Protein 2GZK (pdb70)

Solvent-accessible surface area: 13030 Å² total; per-residue (Å²): 149,156,117,159,26,164,144,30,70,81,5,61,64,18,20,14,124,86,32,73,185,107,8,24,139,106,53,126,165,89,139,98,68,80,4,57,131,63,7,24,108,75,26,133,140,46,84,143,80,71,39,140,62,69,94,70,75,17,84,136,45,73,46,107,33,151,137,136,62,108,116,92,77,85,160,113,58,48,92,121,89,130,124,189,33,103,101,50,23,187,185,30,69,59,10,51,137,34,12,21,64,97,61,101,63,111,0,106,59,92,108,130,69,53,81,108,53,46,2,41,137,39,0,26,102,36,54,132,122,23,62,70,121,77,41,67,79,42,59,108,111,15,45,124,48,102,105,113,45,81,143,76,48,56,45,69,190,76,237

Foldseek 3Di:
DVPADDQQDALLVVCCVVQLVVCCVVDVVSDVCVSVVVSVVVVVVDDVVVVVVSRVSSVVRNVCVVVVDPPRHDQPPDPCPSDPNPDQQDAQDALLVVVLVVCLVVQCVVPVDDDSVRSSVVSVVVVVVQDCVRSVVSRVVRVVVRVVSVVVVVVVVPD

Sequence (159 aa):
VQDRVKRPMNAFIVWSRDQRRKMALENPRMRNSEISKQLGYQWKMLTEAEKWPFFQEAQKLQAMHREKYPNYKYRKGETKKKFKDPNAPKRPPSAFFLFCSEYRPKIKGEHPGLSIGDVAKKLGEMWNNTAADDKQPYEKKAAKLKEKYEKDIAAYRAK

Radius of gyration: 22.5 Å; Cα contacts (8 Å, |Δi|>4): 92; chains: 1; bounding box: 72×38×42 Å

Secondary structure (DSSP, 8-state):
-TTPPPPPPPHHHHHHHHHHHHHHHH-SS--HHHHHHHHHHHHHHS-HHHHHHHHHHHHHHHHHHHHH-SS-S------GGGS--TTPPPPPPPHHHHHHHHHHHHHHHH-S---HHHHHHHHHHHHHHS-HHHHHHHHHHHHHHHHHHHHHHHHHH--

Structure (mmCIF, N/CA/C/O backbone):
data_2GZK
#
_entry.id   2GZK
#
_cell.length_a   1.000
_cell.length_b   1.000
_cell.length_c   1.000
_cell.angle_alpha   90.00
_cell.angle_beta   90.00
_cell.angle_gamma   90.00
#
_symmetry.space_group_name_H-M   'P 1'
#
loop_
_entity.id
_entity.type
_entity.pdbx_description
1 polymer "5'-D(*GP*GP*GP*AP*TP*CP*TP*AP*AP*AP*CP*AP*AP*TP*GP*C)-3'"
2 polymer "5'-D(*GP*CP*AP*TP*TP*GP*TP*TP*TP*AP*GP*AP*TP*CP*CP*C)-3'"
3 polymer 'Sex-determining region on Y / HMGB1'
#
loop_
_atom_site.group_PDB
_atom_site.id
_atom_site.type_symbol
_atom_site.label_atom_id
_atom_site.label_alt_id
_atom_site.label_comp_id
_atom_site.label_asym_id
_atom_site.label_entity_id
_atom_site.label_seq_id
_atom_site.pdbx_PDB_ins_code
_atom_site.Cartn_x
_atom_site.Cartn_y
_atom_site.Cartn_z
_atom_site.occupancy
_atom_site.B_iso_or_equiv
_atom_site.auth_seq_id
_atom_site.auth_comp_id
_atom_site.auth_asym_id
_atom_site.auth_atom_id
_atom_site.pdbx_PDB_model_num
ATOM 1016 N N . VAL C 3 1 ? 12.810 -21.068 -3.490 1.00 0.00 1 VAL A N 1
ATOM 1017 C CA . VAL C 3 1 ? 12.333 -19.804 -2.888 1.00 0.00 1 VAL A CA 1
ATOM 1018 C C . VAL C 3 1 ? 13.513 -18.926 -2.462 1.00 0.00 1 VAL A C 1
ATOM 1019 O O . VAL C 3 1 ? 13.428 -17.701 -2.521 1.00 0.00 1 VAL A O 1
ATOM 1034 N N . GLN C 3 2 ? 14.616 -19.547 -2.041 1.00 0.00 2 GLN A N 1
ATOM 1035 C CA . GLN C 3 2 ? 15.791 -18.797 -1.604 1.00 0.00 2 GLN A CA 1
ATOM 1036 C C . GLN C 3 2 ? 16.364 -17.965 -2.753 1.00 0.00 2 GLN A C 1
ATOM 1037 O O . GLN C 3 2 ? 16.650 -16.778 -2.587 1.00 0.00 2 GLN A O 1
ATOM 1051 N N . ASP C 3 3 ? 16.400 -18.555 -3.945 1.00 0.00 3 ASP A N 1
ATOM 1052 C CA . ASP C 3 3 ? 16.811 -17.836 -5.150 1.00 0.00 3 ASP A CA 1
ATOM 1053 C C . ASP C 3 3 ? 15.631 -17.079 -5.736 1.00 0.00 3 ASP A C 1
ATOM 1054 O O . ASP C 3 3 ? 15.338 -17.181 -6.929 1.00 0.00 3 ASP A O 1
ATOM 1063 N N . ARG C 3 4 ? 14.914 -16.376 -4.875 1.00 0.00 4 ARG A N 1
ATOM 1064 C CA . ARG C 3 4 ? 13.731 -15.630 -5.278 1.00 0.00 4 ARG A CA 1
ATOM 1065 C C . ARG C 3 4 ? 14.083 -14.577 -6.319 1.00 0.00 4 ARG A C 1
ATOM 1066 O O . ARG C 3 4 ? 15.085 -13.873 -6.191 1.00 0.00 4 ARG A O 1
ATOM 1087 N N . VAL C 3 5 ? 13.243 -14.459 -7.336 1.00 0.00 5 VAL A N 1
ATOM 1088 C CA . VAL C 3 5 ? 13.440 -13.445 -8.353 1.00 0.00 5 VAL A CA 1
ATOM 1089 C C . VAL C 3 5 ? 13.269 -12.066 -7.737 1.00 0.00 5 VAL A C 1
ATOM 1090 O O . VAL C 3 5 ? 12.369 -11.849 -6.920 1.00 0.00 5 VAL A O 1
ATOM 1103 N N . LYS C 3 6 ? 14.218 -11.190 -8.011 1.00 0.00 6 LYS A N 1
ATOM 1104 C CA . LYS C 3 6 ? 14.255 -9.887 -7.374 1.00 0.00 6 LYS A CA 1
ATOM 1105 C C . LYS C 3 6 ? 12.997 -9.090 -7.678 1.00 0.00 6 LYS A C 1
ATOM 1106 O O . LYS C 3 6 ? 12.613 -8.928 -8.838 1.00 0.00 6 LYS A O 1
ATOM 1125 N N . ARG C 3 7 ? 12.364 -8.598 -6.623 1.00 0.00 7 ARG A N 1
ATOM 1126 C CA . ARG C 3 7 ? 11.178 -7.769 -6.754 1.00 0.00 7 ARG A CA 1
ATOM 1127 C C . ARG C 3 7 ? 11.552 -6.432 -7.374 1.00 0.00 7 ARG A C 1
ATOM 1128 O O . ARG C 3 7 ? 12.614 -5.889 -7.069 1.00 0.00 7 ARG A O 1
ATOM 1149 N N . PRO C 3 8 ? 10.712 -5.911 -8.286 1.00 0.00 8 PRO A N 1
ATOM 1150 C CA . PRO C 3 8 ? 10.968 -4.632 -8.948 1.00 0.00 8 PRO A CA 1
ATOM 1151 C C . PRO C 3 8 ? 11.305 -3.541 -7.943 1.00 0.00 8 PRO A C 1
ATOM 1152 O O . PRO C 3 8 ? 10.580 -3.332 -6.970 1.00 0.00 8 PRO A O 1
ATOM 1163 N N . MET C 3 9 ? 12.463 -2.931 -8.134 1.00 0.00 9 MET A N 1
ATOM 1164 C CA . MET C 3 9 ? 12.970 -1.937 -7.206 1.00 0.00 9 MET A CA 1
ATOM 1165 C C . MET C 3 9 ? 12.055 -0.728 -7.157 1.00 0.00 9 MET A C 1
ATOM 1166 O O . MET C 3 9 ? 11.817 -0.073 -8.172 1.00 0.00 9 MET A O 1
ATOM 1180 N N . ASN C 3 10 ? 11.594 -0.409 -5.959 1.00 0.00 10 ASN A N 1
ATOM 1181 C CA . ASN C 3 10 ? 10.769 0.765 -5.745 1.00 0.00 10 ASN A CA 1
ATOM 1182 C C . ASN C 3 10 ? 11.573 2.027 -6.035 1.00 0.00 10 ASN A C 1
ATOM 1183 O O . ASN C 3 10 ? 12.804 2.011 -5.979 1.00 0.00 10 ASN A O 1
ATOM 1194 N N . ALA C 3 11 ? 10.873 3.071 -6.471 1.00 0.00 11 ALA A N 1
ATOM 1195 C CA . ALA C 3 11 ? 11.496 4.319 -6.923 1.00 0.00 11 ALA A CA 1
ATOM 1196 C C . ALA C 3 11 ? 12.574 4.821 -5.967 1.00 0.00 11 ALA A C 1
ATOM 1197 O O . ALA C 3 11 ? 13.587 5.377 -6.395 1.00 0.00 11 ALA A O 1
ATOM 1204 N N . PHE C 3 12 ? 12.353 4.606 -4.678 1.00 0.00 12 PHE A N 1
ATOM 1205 C CA . PHE C 3 12 ? 13.299 5.025 -3.655 1.00 0.00 12 PHE A CA 1
ATOM 1206 C C . PHE C 3 12 ? 14.657 4.369 -3.875 1.00 0.00 12 PHE A C 1
ATOM 1207 O O . PHE C 3 12 ? 15.687 5.036 -3.838 1.00 0.00 12 PHE A O 1
ATOM 1224 N N . ILE C 3 13 ? 14.648 3.068 -4.133 1.00 0.00 13 ILE A N 1
ATOM 1225 C CA . ILE C 3 13 ? 15.880 2.318 -4.337 1.00 0.00 13 ILE A CA 1
ATOM 1226 C C . ILE 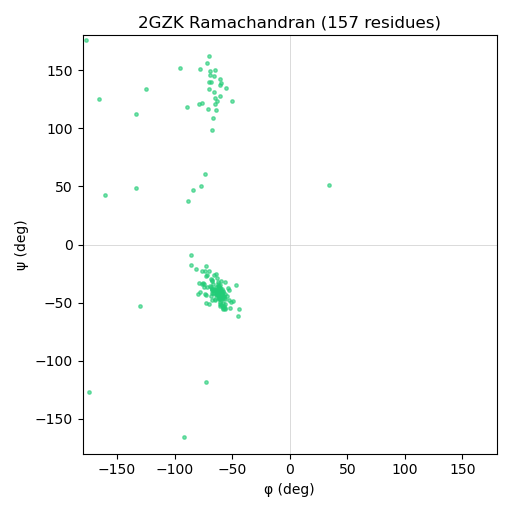C 3 13 ? 16.643 2.820 -5.556 1.00 0.00 13 ILE A C 1
ATOM 1227 O O . ILE C 3 13 ? 17.850 3.017 -5.485 1.00 0.00 13 ILE A O 1
ATOM 1243 N N . VAL C 3 14 ? 15.923 3.083 -6.645 1.00 0.00 14 VAL A N 1
ATOM 1244 C CA . VAL C 3 14 ? 16.534 3.611 -7.865 1.00 0.00 14 VAL A CA 1
ATOM 1245 C C . VAL C 3 14 ? 17.379 4.843 -7.547 1.00 0.00 14 VAL A C 1
ATOM 1246 O O . VAL C 3 14 ? 18.594 4.874 -7.797 1.00 0.00 14 VAL A O 1
ATOM 1259 N N . TRP C 3 15 ? 16.738 5.802 -6.899 1.00 0.00 15 TRP A N 1
ATOM 1260 C CA . TRP C 3 15 ? 17.389 7.025 -6.466 1.00 0.00 15 TRP A CA 1
ATOM 1261 C C . TRP C 3 15 ? 18.516 6.722 -5.481 1.00 0.00 15 TRP A C 1
ATOM 1262 O O . TRP C 3 15 ? 19.622 7.240 -5.614 1.00 0.00 15 TRP A O 1
ATOM 1283 N N . SER C 3 16 ? 18.222 5.873 -4.501 1.00 0.00 16 SER A N 1
ATOM 1284 C CA . SER C 3 16 ? 19.190 5.513 -3.471 1.00 0.00 16 SER A CA 1
ATOM 1285 C C . SER C 3 16 ? 20.475 4.954 -4.070 1.00 0.00 16 SER A C 1
ATOM 1286 O O . SER C 3 16 ? 21.561 5.272 -3.603 1.00 0.00 16 SER A O 1
ATOM 1294 N N . ARG C 3 17 ? 20.348 4.096 -5.078 1.00 0.00 17 ARG A N 1
ATOM 1295 C CA . ARG C 3 17 ? 21.510 3.454 -5.684 1.00 0.00 17 ARG A CA 1
ATOM 1296 C C . ARG C 3 17 ? 22.510 4.488 -6.187 1.00 0.00 17 ARG A C 1
ATOM 1297 O O . ARG C 3 17 ? 23.699 4.439 -5.851 1.00 0.00 17 ARG A O 1
ATOM 1318 N N . ASP C 3 18 ? 22.044 5.408 -7.022 1.00 0.00 18 ASP A N 1
ATOM 1319 C CA . ASP C 3 18 ? 22.941 6.400 -7.605 1.00 0.00 18 ASP A CA 1
ATOM 1320 C C . ASP C 3 18 ? 23.301 7.490 -6.596 1.00 0.00 18 ASP A C 1
ATOM 1321 O O . ASP C 3 18 ? 24.424 7.999 -6.599 1.00 0.00 18 ASP A O 1
ATOM 1330 N N . GLN C 3 19 ? 22.359 7.834 -5.725 1.00 0.00 19 GLN A N 1
ATOM 1331 C CA . GLN C 3 19 ? 22.588 8.864 -4.720 1.00 0.00 19 GLN A CA 1
ATOM 1332 C C . GLN C 3 19 ? 23.606 8.395 -3.682 1.00 0.00 19 GLN A C 1
ATOM 1333 O O . GLN C 3 19 ? 24.503 9.146 -3.312 1.00 0.00 19 GLN A O 1
ATOM 1347 N N . ARG C 3 20 ? 23.464 7.149 -3.222 1.00 0.00 20 ARG A N 1
ATOM 1348 C CA . ARG C 3 20 ? 24.359 6.581 -2.210 1.00 0.00 20 ARG A CA 1
ATOM 1349 C C . ARG C 3 20 ? 25.803 6.634 -2.697 1.00 0.00 20 ARG A C 1
ATOM 1350 O O . ARG C 3 20 ? 26.707 6.998 -1.943 1.00 0.00 20 ARG A O 1
ATOM 1371 N N . ARG C 3 21 ? 26.013 6.272 -3.959 1.00 0.00 21 ARG A N 1
ATOM 1372 C CA . ARG C 3 21 ? 27.352 6.281 -4.533 1.00 0.00 21 ARG A CA 1
ATOM 1373 C C . ARG C 3 21 ? 27.931 7.689 -4.528 1.00 0.00 21 ARG A C 1
ATOM 1374 O O . ARG C 3 21 ? 29.056 7.904 -4.080 1.00 0.00 21 ARG A O 1
ATOM 1395 N N . LYS C 3 22 ? 27.120 8.649 -4.948 1.00 0.00 22 LYS A N 1
ATOM 1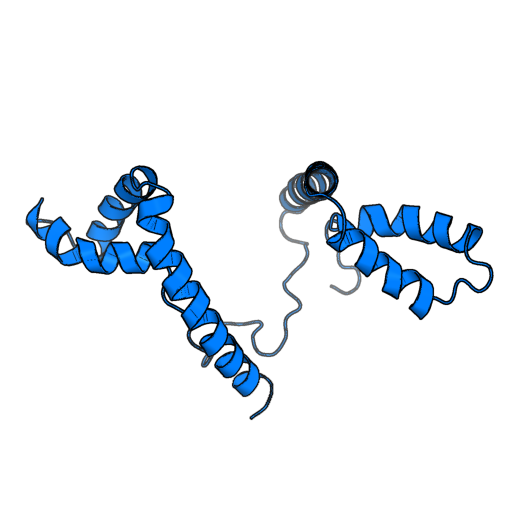396 C CA . LYS C 3 22 ? 27.521 10.050 -4.936 1.00 0.00 22 LYS A CA 1
ATOM 1397 C C . LYS C 3 22 ? 27.807 10.509 -3.510 1.00 0.00 22 LYS A C 1
ATOM 1398 O O . LYS C 3 22 ? 28.814 11.159 -3.247 1.00 0.00 22 LYS A O 1
ATOM 1417 N N . MET C 3 23 ? 26.934 10.122 -2.588 1.00 0.00 23 MET A N 1
ATOM 1418 C CA . MET C 3 23 ? 27.086 10.473 -1.181 1.00 0.00 23 MET A CA 1
ATOM 1419 C C . MET C 3 23 ? 28.396 9.957 -0.609 1.00 0.00 23 MET A C 1
ATOM 1420 O O . MET C 3 23 ? 29.020 10.623 0.212 1.00 0.00 23 MET A O 1
ATOM 1434 N N . ALA C 3 24 ? 28.788 8.757 -1.019 1.00 0.00 24 ALA A N 1
ATOM 1435 C CA . ALA C 3 24 ? 30.027 8.153 -0.545 1.00 0.00 24 ALA A CA 1
ATOM 1436 C C . ALA C 3 24 ? 31.222 8.999 -0.963 1.00 0.00 24 ALA A C 1
ATOM 1437 O O . ALA C 3 24 ? 32.230 9.077 -0.261 1.00 0.00 24 ALA A O 1
ATOM 1444 N N . LEU C 3 25 ? 31.094 9.630 -2.116 1.00 0.00 25 LEU A N 1
ATOM 1445 C CA . LEU C 3 25 ? 32.130 10.500 -2.642 1.00 0.00 25 LEU A CA 1
ATOM 1446 C C . LEU C 3 25 ? 32.186 11.803 -1.849 1.00 0.00 25 LEU A C 1
ATOM 1447 O O . LEU C 3 25 ? 33.266 12.266 -1.467 1.00 0.00 25 LEU A O 1
ATOM 1463 N N . GLU C 3 26 ? 31.026 12.432 -1.689 1.00 0.00 26 GLU A N 1
ATOM 1464 C CA . GLU C 3 26 ? 30.937 13.725 -1.020 1.00 0.00 26 GLU A CA 1
ATOM 1465 C C . GLU C 3 26 ? 31.217 13.603 0.481 1.00 0.00 26 GLU A C 1
ATOM 1466 O O . GLU C 3 26 ? 32.050 14.329 1.025 1.00 0.00 26 GLU A O 1
ATOM 1478 N N . ASN C 3 27 ? 30.531 12.680 1.147 1.00 0.00 27 ASN A N 1
ATOM 1479 C CA . ASN C 3 27 ? 30.718 12.481 2.583 1.00 0.00 27 ASN A CA 1
ATOM 1480 C C . ASN C 3 27 ? 31.977 11.671 2.858 1.00 0.00 27 ASN A C 1
ATOM 1481 O O . ASN C 3 27 ? 32.127 10.553 2.369 1.00 0.00 27 ASN A O 1
ATOM 1492 N N . PRO C 3 28 ? 32.918 12.246 3.620 1.00 0.00 28 PRO A N 1
ATOM 1493 C CA . PRO C 3 28 ? 34.203 11.602 3.922 1.00 0.00 28 PRO A CA 1
ATOM 1494 C C . PRO C 3 28 ? 34.052 10.364 4.802 1.00 0.00 28 PRO A C 1
ATOM 1495 O O . PRO C 3 28 ? 34.743 9.363 4.601 1.00 0.00 28 PRO A O 1
ATOM 1506 N N . ARG C 3 29 ? 33.194 10.448 5.812 1.00 0.00 29 ARG A N 1
ATOM 1507 C CA . ARG C 3 29 ? 33.010 9.334 6.734 1.00 0.00 29 ARG A CA 1
ATOM 1508 C C . ARG C 3 29 ? 32.108 8.268 6.122 1.00 0.00 29 ARG A C 1
ATOM 1509 O O . ARG C 3 29 ? 32.333 7.077 6.332 1.00 0.00 29 ARG A O 1
ATOM 1530 N N . MET C 3 30 ? 31.148 8.719 5.300 1.00 0.00 30 MET A N 1
ATOM 1531 C CA . MET C 3 30 ? 30.205 7.848 4.577 1.00 0.00 30 MET A CA 1
ATOM 1532 C C . MET C 3 30 ? 29.827 6.600 5.370 1.00 0.00 30 MET A C 1
ATOM 1533 O O . MET C 3 30 ? 29.811 5.489 4.839 1.00 0.00 30 MET A O 1
ATOM 1547 N N . ARG C 3 31 ? 29.418 6.817 6.612 1.00 0.00 31 ARG A N 1
ATOM 1548 C CA . ARG C 3 31 ? 28.929 5.738 7.450 1.00 0.00 31 ARG A CA 1
ATOM 1549 C C . ARG C 3 31 ? 27.581 5.263 6.930 1.00 0.00 31 ARG A C 1
ATOM 1550 O O . ARG C 3 31 ? 26.736 6.083 6.568 1.00 0.00 31 ARG A O 1
ATOM 1571 N N . ASN C 3 32 ? 27.424 3.949 6.825 1.00 0.00 32 ASN A N 1
ATOM 1572 C CA . ASN C 3 32 ? 26.214 3.346 6.264 1.00 0.00 32 ASN A CA 1
ATOM 1573 C C . ASN C 3 32 ? 24.958 3.937 6.890 1.00 0.00 32 ASN A C 1
ATOM 1574 O O . ASN C 3 32 ? 24.035 4.340 6.181 1.00 0.00 32 ASN A O 1
ATOM 1585 N N . SER C 3 33 ? 24.938 3.998 8.215 1.00 0.00 33 SER A N 1
ATOM 1586 C CA . SER C 3 33 ? 23.799 4.536 8.941 1.00 0.00 33 SER A CA 1
ATOM 1587 C C . SER C 3 33 ? 23.550 5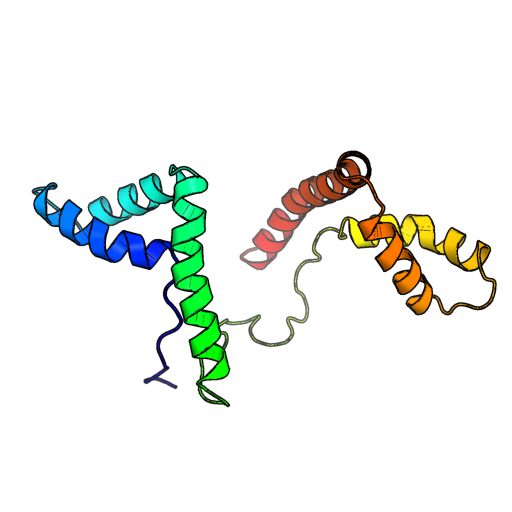.998 8.578 1.00 0.00 33 SER A C 1
ATOM 1588 O O . SER C 3 33 ? 22.406 6.420 8.419 1.00 0.00 33 SER A O 1
ATOM 1596 N N . GLU C 3 34 ? 24.619 6.786 8.557 1.00 0.00 34 GLU A N 1
ATOM 1597 C CA . GLU C 3 34 ? 24.501 8.221 8.372 1.00 0.00 34 GLU A CA 1
ATOM 1598 C C . GLU C 3 34 ? 24.123 8.557 6.934 1.00 0.00 34 GLU A C 1
ATOM 1599 O O . GLU C 3 34 ? 23.256 9.403 6.695 1.00 0.00 34 GLU A O 1
ATOM 1611 N N . ILE C 3 35 ? 24.757 7.879 5.981 1.00 0.00 35 ILE A N 1
ATOM 1612 C CA . ILE C 3 35 ? 24.458 8.079 4.569 1.00 0.00 35 ILE A CA 1
ATOM 1613 C C . ILE C 3 35 ? 22.982 7.803 4.284 1.00 0.00 35 ILE A C 1
ATOM 1614 O O . ILE C 3 35 ? 22.287 8.627 3.691 1.00 0.00 35 ILE A O 1
ATOM 1630 N N . SER C 3 36 ? 22.527 6.623 4.688 1.00 0.00 36 SER A N 1
ATOM 1631 C CA . SER C 3 36 ? 21.167 6.181 4.411 1.00 0.00 36 SER A CA 1
ATOM 1632 C C . SER C 3 36 ? 20.123 7.000 5.175 1.00 0.00 36 SER A C 1
ATOM 1633 O O . SER C 3 36 ? 19.018 7.221 4.676 1.00 0.00 36 SER A O 1
ATOM 1641 N N . LYS C 3 37 ? 20.451 7.395 6.404 1.00 0.00 37 LYS A N 1
ATOM 1642 C CA . LYS C 3 37 ? 19.509 8.123 7.251 1.00 0.00 37 LYS A CA 1
ATOM 1643 C C . LYS C 3 37 ? 19.013 9.392 6.562 1.00 0.00 37 LYS A C 1
ATOM 1644 O O . LYS C 3 37 ? 17.811 9.589 6.393 1.00 0.00 37 LYS A O 1
ATOM 1663 N N . GLN C 3 38 ? 19.945 10.243 6.154 1.00 0.00 38 GLN A N 1
ATOM 1664 C CA . GLN C 3 38 ? 19.594 11.491 5.487 1.00 0.00 38 GLN A CA 1
ATOM 1665 C C . GLN C 3 38 ? 19.119 11.217 4.063 1.00 0.00 38 GLN A C 1
ATOM 1666 O O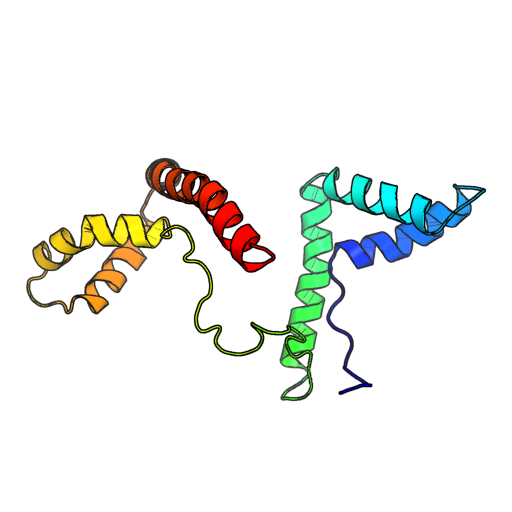 . GLN C 3 38 ? 18.396 12.018 3.471 1.00 0.00 38 GLN A O 1
ATOM 1680 N N . LEU C 3 39 ? 19.535 10.077 3.523 1.00 0.00 39 LEU A N 1
ATOM 1681 C CA . LEU C 3 39 ? 19.157 9.677 2.176 1.00 0.00 39 LEU A CA 1
ATOM 1682 C C . LEU C 3 39 ? 17.644 9.537 2.072 1.00 0.00 39 LEU A C 1
ATOM 1683 O O . LEU C 3 39 ? 17.004 10.213 1.267 1.00 0.00 39 LEU A O 1
ATOM 1699 N N . GLY C 3 40 ? 17.071 8.752 2.974 1.00 0.00 40 GLY A N 1
ATOM 1700 C CA . GLY C 3 40 ? 15.633 8.608 3.022 1.00 0.00 40 GLY A CA 1
ATOM 1701 C C . GLY C 3 40 ? 14.943 9.918 3.327 1.00 0.00 40 GLY A C 1
ATOM 1702 O O . GLY C 3 40 ? 13.864 10.207 2.803 1.00 0.00 40 GLY A O 1
ATOM 1706 N N . TYR C 3 41 ? 15.595 10.729 4.147 1.00 0.00 41 TYR A N 1
ATOM 1707 C CA . TYR C 3 41 ? 15.085 12.044 4.494 1.00 0.00 41 TYR A CA 1
ATOM 1708 C C . TYR C 3 41 ? 14.870 12.893 3.257 1.00 0.00 41 TYR A C 1
ATOM 1709 O O . TYR C 3 41 ? 13.772 13.395 3.030 1.00 0.00 41 TYR A O 1
ATOM 1727 N N . GLN C 3 42 ? 15.920 13.042 2.460 1.00 0.00 42 GLN A N 1
ATOM 1728 C CA . GLN C 3 42 ? 15.855 13.855 1.256 1.00 0.00 42 GLN A CA 1
ATOM 1729 C C . GLN C 3 42 ? 14.773 13.373 0.308 1.00 0.00 42 GLN A C 1
ATOM 1730 O O . GLN C 3 42 ? 14.072 14.186 -0.289 1.00 0.00 42 GLN A O 1
ATOM 1744 N N . TRP C 3 43 ? 14.644 12.058 0.170 1.00 0.00 43 TRP A N 1
ATOM 1745 C CA . TRP C 3 43 ? 13.663 11.481 -0.741 1.00 0.00 43 TRP A CA 1
ATOM 1746 C C . TRP C 3 43 ? 12.249 11.952 -0.416 1.00 0.00 43 TRP A C 1
ATOM 1747 O O . TRP C 3 43 ? 11.529 12.412 -1.299 1.00 0.00 43 TRP A O 1
ATOM 1768 N N . LYS C 3 44 ? 11.834 11.801 0.837 1.00 0.00 44 LYS A N 1
ATOM 1769 C CA . LYS C 3 44 ? 10.473 12.168 1.215 1.00 0.00 44 LYS A CA 1
ATOM 1770 C C . LYS C 3 44 ? 10.309 13.686 1.246 1.00 0.00 44 LYS A C 1
ATOM 1771 O O . LYS C 3 44 ? 9.195 14.203 1.157 1.00 0.00 44 LYS A O 1
ATOM 1790 N N . MET C 3 45 ? 11.433 14.389 1.313 1.00 0.00 45 MET A N 1
ATOM 1791 C CA . MET C 3 45 ? 11.435 15.846 1.280 1.00 0.00 45 MET A CA 1
ATOM 1792 C C . MET C 3 45 ? 11.429 16.363 -0.164 1.00 0.00 45 MET A C 1
ATOM 1793 O O . MET C 3 45 ? 11.266 17.560 -0.400 1.00 0.00 45 MET A O 1
ATOM 1807 N N . LEU C 3 46 ? 11.613 15.458 -1.126 1.00 0.00 46 LEU A N 1
ATOM 1808 C CA . LEU C 3 46 ? 11.621 15.828 -2.546 1.00 0.00 46 LEU A CA 1
ATOM 1809 C C . LEU C 3 46 ? 10.227 16.226 -3.023 1.00 0.00 46 LEU A C 1
ATOM 1810 O O . LEU C 3 46 ? 9.222 15.882 -2.402 1.00 0.00 46 LEU A O 1
ATOM 1826 N N . THR C 3 47 ? 10.174 16.909 -4.155 1.00 0.00 47 THR A N 1
ATOM 1827 C CA . THR C 3 47 ? 8.909 17.315 -4.754 1.00 0.00 47 THR A CA 1
ATOM 1828 C C . THR C 3 47 ? 8.248 16.140 -5.475 1.00 0.00 47 THR A C 1
ATOM 1829 O O . THR C 3 47 ? 8.936 15.249 -5.976 1.00 0.00 47 THR A O 1
ATOM 1840 N N . GLU C 3 48 ? 6.918 16.146 -5.543 1.00 0.00 48 GLU A N 1
ATOM 1841 C CA . GLU C 3 48 ? 6.179 15.077 -6.211 1.00 0.00 48 GLU A CA 1
ATOM 1842 C C . GLU C 3 48 ? 6.574 14.981 -7.680 1.00 0.00 48 GLU A C 1
ATOM 1843 O O . GLU C 3 48 ? 6.619 13.889 -8.248 1.00 0.00 48 GLU A O 1
ATOM 1855 N N . ALA C 3 49 ? 6.919 16.124 -8.265 1.00 0.00 49 ALA A N 1
ATOM 1856 C CA . ALA C 3 49 ? 7.362 16.185 -9.654 1.00 0.00 49 ALA A CA 1
ATOM 1857 C C . ALA C 3 49 ? 8.558 15.264 -9.888 1.00 0.00 49 ALA A C 1
ATOM 1858 O O . ALA C 3 49 ? 8.709 14.690 -10.962 1.00 0.00 49 ALA A O 1
ATOM 1865 N N . GLU C 3 50 ? 9.385 15.109 -8.861 1.00 0.00 50 GLU A N 1
ATOM 1866 C CA . GLU C 3 50 ? 10.537 14.219 -8.918 1.00 0.00 50 GLU A CA 1
ATOM 1867 C C . GLU C 3 50 ? 10.108 12.767 -8.692 1.00 0.00 50 GLU A C 1
ATOM 1868 O O . GLU C 3 50 ? 10.545 11.859 -9.408 1.00 0.00 50 GLU A O 1
ATOM 1880 N N . LYS C 3 51 ? 9.209 12.569 -7.727 1.00 0.00 51 LYS A N 1
ATOM 1881 C CA . LYS C 3 51 ? 8.688 11.237 -7.408 1.00 0.00 51 LYS A CA 1
ATOM 1882 C C . LYS C 3 51 ? 8.028 10.583 -8.615 1.00 0.00 51 LYS A C 1
ATOM 1883 O O . LYS C 3 51 ? 8.246 9.404 -8.873 1.00 0.00 51 LYS A O 1
ATOM 1902 N N . TRP C 3 52 ? 7.126 11.319 -9.259 1.00 0.00 52 TRP A N 1
ATOM 1903 C CA . TRP C 3 52 ? 6.291 10.775 -10.333 1.00 0.00 52 TRP A CA 1
ATOM 1904 C C . TRP C 3 52 ? 7.089 9.927 -11.340 1.00 0.00 52 TRP A C 1
ATOM 1905 O O . TRP C 3 52 ? 6.803 8.742 -11.507 1.00 0.00 52 TRP A O 1
ATOM 1926 N N . PRO C 3 53 ? 8.078 10.503 -12.046 1.00 0.00 53 PRO A N 1
ATOM 1927 C CA . PRO C 3 53 ? 8.841 9.779 -13.071 1.00 0.00 53 PRO A CA 1
ATOM 1928 C C . PRO C 3 53 ? 9.718 8.684 -12.479 1.00 0.00 53 PRO A C 1
ATOM 1929 O O . PRO C 3 53 ? 9.899 7.626 -13.088 1.00 0.00 53 PRO A O 1
ATOM 1940 N N . PHE C 3 54 ? 10.178 8.893 -11.251 1.00 0.00 54 PHE A N 1
ATOM 1941 C CA . PHE C 3 54 ? 10.914 7.852 -10.541 1.00 0.00 54 PHE A CA 1
ATOM 1942 C C . PHE C 3 54 ? 9.998 6.668 -10.243 1.00 0.00 54 PHE A C 1
ATOM 1943 O O . PHE C 3 54 ? 10.365 5.513 -10.474 1.00 0.00 54 PHE A O 1
ATOM 1960 N N . PHE C 3 55 ? 8.766 6.970 -9.840 1.00 0.00 55 PHE A N 1
ATOM 1961 C CA . PHE C 3 55 ? 7.746 5.948 -9.622 1.00 0.00 55 PHE A CA 1
ATOM 1962 C C . PHE C 3 55 ? 7.476 5.188 -10.915 1.00 0.00 55 PHE A C 1
ATOM 1963 O O . PHE C 3 55 ? 7.252 3.980 -10.899 1.00 0.00 55 PHE A O 1
ATOM 1980 N N . GLN C 3 56 ? 7.499 5.910 -12.032 1.00 0.00 56 GLN A N 1
ATOM 1981 C CA . GLN C 3 56 ? 7.257 5.317 -13.345 1.00 0.00 56 GLN A CA 1
ATOM 1982 C C . GLN C 3 56 ? 8.280 4.235 -13.672 1.00 0.00 56 GLN A C 1
ATOM 1983 O O . GLN C 3 56 ? 7.936 3.220 -14.277 1.00 0.00 56 GLN A O 1
ATOM 1997 N N . GLU C 3 57 ? 9.519 4.430 -13.229 1.00 0.00 57 GLU A N 1
ATOM 1998 C CA . GLU C 3 57 ? 10.566 3.439 -13.430 1.00 0.00 57 GLU A CA 1
ATOM 1999 C C . GLU C 3 57 ? 10.164 2.135 -12.756 1.00 0.00 57 GLU A C 1
ATOM 2000 O O . GLU C 3 57 ? 10.115 1.082 -13.390 1.00 0.00 57 GLU A O 1
ATOM 2012 N N . ALA C 3 58 ? 9.754 2.254 -11.500 1.00 0.00 58 ALA A N 1
ATOM 2013 C CA . ALA C 3 58 ? 9.276 1.118 -10.726 1.00 0.00 58 ALA A CA 1
ATOM 2014 C C . ALA C 3 58 ? 8.027 0.498 -11.352 1.00 0.00 58 ALA A C 1
ATOM 2015 O O . ALA C 3 58 ? 7.896 -0.726 -11.417 1.00 0.00 58 ALA A O 1
ATOM 2022 N N . GLN C 3 59 ? 7.108 1.350 -11.797 1.00 0.00 59 GLN A N 1
ATOM 2023 C CA . GLN C 3 59 ? 5.861 0.891 -12.404 1.00 0.00 59 GLN A CA 1
ATOM 2024 C C . GLN C 3 59 ? 6.129 0.065 -13.655 1.00 0.00 59 GLN A C 1
ATOM 2025 O O . GLN C 3 59 ? 5.580 -1.023 -13.814 1.00 0.00 59 GLN A O 1
ATOM 2039 N N . LYS C 3 60 ? 7.014 0.553 -14.513 1.00 0.00 60 LYS A N 1
ATOM 2040 C CA . LYS C 3 60 ? 7.382 -0.186 -15.714 1.00 0.00 60 LYS A CA 1
ATOM 2041 C C . LYS C 3 60 ? 8.065 -1.497 -15.344 1.00 0.00 60 LYS A C 1
ATOM 2042 O O . LYS C 3 60 ? 7.817 -2.535 -15.961 1.00 0.00 60 LYS A O 1
ATOM 2061 N N . LEU C 3 61 ? 8.896 -1.445 -14.306 1.00 0.00 61 LEU A N 1
ATOM 2062 C CA . LEU C 3 61 ? 9.595 -2.623 -13.813 1.00 0.00 61 LEU A CA 1
ATOM 2063 C C . LEU C 3 61 ? 8.617 -3.719 -13.420 1.00 0.00 61 LEU A C 1
ATOM 2064 O O . LEU C 3 61 ? 8.731 -4.853 -13.884 1.00 0.00 61 LEU A O 1
ATOM 2080 N N . GLN C 3 62 ? 7.682 -3.390 -12.537 1.00 0.00 62 GLN A N 1
ATOM 2081 C CA . GLN C 3 62 ? 6.739 -4.378 -12.035 1.00 0.00 62 GLN A CA 1
ATOM 2082 C C . GLN C 3 62 ? 5.799 -4.862 -13.131 1.00 0.00 62 GLN A C 1
ATOM 2083 O O . GLN C 3 62 ? 5.419 -6.029 -13.150 1.00 0.00 62 GLN A O 1
ATOM 2097 N N . ALA C 3 63 ? 5.454 -3.972 -14.051 1.00 0.00 63 ALA A N 1
ATOM 2098 C CA . ALA C 3 63 ? 4.557 -4.310 -15.150 1.00 0.00 63 ALA A CA 1
ATOM 2099 C C . ALA C 3 63 ? 5.125 -5.445 -15.997 1.00 0.00 63 ALA A C 1
ATOM 2100 O O . ALA C 3 63 ? 4.457 -6.456 -16.230 1.00 0.00 63 ALA A O 1
ATOM 2107 N N . MET C 3 64 ? 6.365 -5.287 -16.437 1.00 0.00 64 MET A N 1
ATOM 2108 C CA . MET C 3 64 ? 7.014 -6.306 -17.251 1.00 0.00 64 MET A CA 1
ATOM 2109 C C . MET C 3 64 ? 7.361 -7.531 -16.408 1.00 0.00 64 MET A C 1
ATOM 2110 O O . MET C 3 64 ? 7.303 -8.659 -16.887 1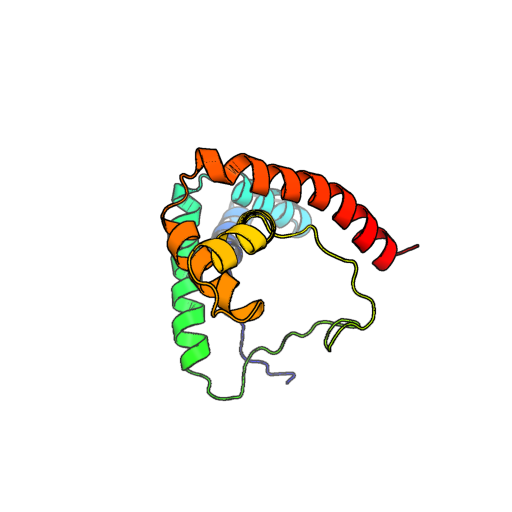.00 0.00 64 MET A O 1
ATOM 2124 N N . HIS C 3 65 ? 7.749 -7.292 -15.160 1.00 0.00 65 HIS A N 1
ATOM 2125 C CA . HIS C 3 65 ? 8.185 -8.356 -14.259 1.00 0.00 65 HIS A CA 1
ATOM 2126 C C . HIS C 3 65 ? 7.045 -9.318 -13.934 1.00 0.00 65 HIS A C 1
ATOM 2127 O O . HIS C 3 65 ? 7.241 -10.534 -13.910 1.00 0.00 65 HIS A O 1
ATOM 2142 N N . ARG C 3 66 ? 5.882 -8.770 -13.596 1.00 0.00 66 ARG A N 1
ATOM 2143 C CA . ARG C 3 66 ? 4.754 -9.591 -13.173 1.00 0.00 66 ARG A CA 1
ATOM 2144 C C . ARG C 3 66 ? 4.226 -10.430 -14.328 1.00 0.00 66 ARG A C 1
ATOM 2145 O O . ARG C 3 66 ? 3.845 -11.584 -14.144 1.00 0.00 66 ARG A O 1
ATOM 2166 N N . GLU C 3 67 ? 4.214 -9.848 -15.518 1.00 0.00 67 GLU A N 1
ATOM 2167 C CA . GLU C 3 67 ? 3.730 -10.544 -16.698 1.00 0.00 67 GLU A CA 1
ATOM 2168 C C . GLU C 3 67 ? 4.749 -11.562 -17.191 1.00 0.00 67 GLU A C 1
ATOM 2169 O O . GLU C 3 67 ? 4.383 -12.593 -17.755 1.00 0.00 67 GLU A O 1
ATOM 2181 N N . LYS C 3 68 ? 6.026 -11.244 -17.015 1.00 0.00 68 LYS A N 1
ATOM 2182 C CA . LYS C 3 68 ? 7.107 -12.123 -17.449 1.00 0.00 68 LYS A CA 1
ATOM 2183 C C . LYS C 3 68 ? 7.031 -13.472 -16.744 1.00 0.00 68 LYS A C 1
ATOM 2184 O O . LYS C 3 68 ? 7.071 -14.521 -17.386 1.00 0.00 68 LYS A O 1
ATOM 2203 N N . TYR C 3 69 ? 6.932 -13.440 -15.426 1.00 0.00 69 TYR A N 1
ATOM 2204 C CA . TYR C 3 69 ? 6.887 -14.663 -14.637 1.00 0.00 69 TYR A CA 1
ATOM 2205 C C . TYR C 3 69 ? 5.457 -15.153 -14.450 1.00 0.00 69 TYR A C 1
ATOM 2206 O O . TYR C 3 69 ? 4.626 -14.463 -13.863 1.00 0.00 69 TYR A O 1
ATOM 2224 N N . PRO C 3 70 ? 5.155 -16.360 -14.949 1.00 0.00 70 PRO A N 1
ATOM 2225 C CA . PRO C 3 70 ? 3.818 -16.947 -14.866 1.00 0.00 70 PRO A CA 1
ATOM 2226 C C . PRO C 3 70 ? 3.464 -17.437 -13.461 1.00 0.00 70 PRO A C 1
ATOM 2227 O O . PRO C 3 70 ? 2.332 -17.268 -13.008 1.00 0.00 70 PRO A O 1
ATOM 2238 N N . ASN C 3 71 ? 4.411 -18.091 -12.795 1.00 0.00 71 ASN A N 1
ATOM 2239 C CA . ASN C 3 71 ? 4.148 -18.667 -11.478 1.00 0.00 71 ASN A CA 1
ATOM 2240 C C . ASN C 3 71 ? 5.218 -18.268 -10.472 1.00 0.00 71 ASN A C 1
ATOM 2241 O O . ASN C 3 71 ? 4.906 -17.733 -9.408 1.00 0.00 71 ASN A O 1
ATOM 2252 N N . TYR C 3 72 ? 6.476 -18.501 -10.819 1.00 0.00 72 TYR A N 1
ATOM 2253 C CA . TYR C 3 72 ? 7.584 -18.133 -9.946 1.00 0.00 72 TYR A CA 1
ATOM 2254 C C . TYR C 3 72 ? 7.644 -16.631 -9.807 1.00 0.00 72 TYR A C 1
ATOM 2255 O O . TYR C 3 72 ? 7.813 -15.932 -10.801 1.00 0.00 72 TYR A O 1
ATOM 2273 N N . LYS C 3 73 ? 7.540 -16.130 -8.593 1.00 0.00 73 LYS A N 1
ATOM 2274 C CA . LYS C 3 73 ? 7.560 -14.698 -8.384 1.00 0.00 73 LYS A CA 1
ATOM 2275 C C . LYS C 3 73 ? 7.509 -14.376 -6.903 1.00 0.00 73 LYS A C 1
ATOM 2276 O O . LYS C 3 73 ? 7.439 -15.282 -6.069 1.00 0.00 73 LYS A O 1
ATOM 2295 N N . TYR C 3 74 ? 7.597 -13.095 -6.582 1.00 0.00 74 TYR A N 1
ATOM 2296 C CA . TYR C 3 74 ? 7.588 -12.653 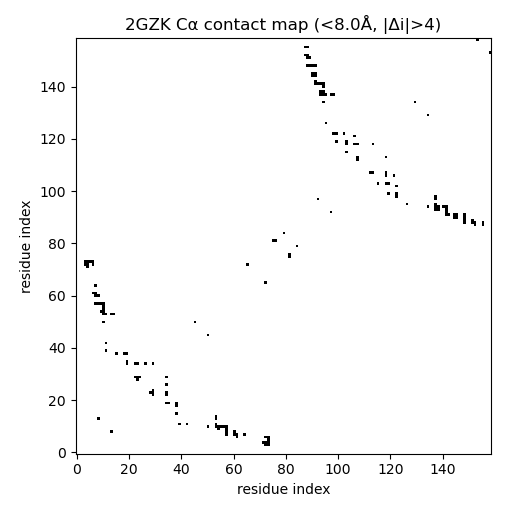-5.200 1.00 0.00 74 TYR A CA 1
ATOM 2297 C C . TYR C 3 74 ? 6.258 -12.982 -4.532 1.00 0.00 74 TYR A C 1
ATOM 2298 O O . TYR C 3 74 ? 5.223 -12.394 -4.849 1.00 0.00 74 TYR A O 1
ATOM 2316 N N . ARG C 3 75 ? 6.324 -13.851 -3.542 1.00 0.00 75 ARG A N 1
ATOM 2317 C CA . ARG C 3 75 ? 5.178 -14.146 -2.706 1.00 0.00 75 ARG A CA 1
ATOM 2318 C C . ARG C 3 75 ? 5.267 -13.270 -1.471 1.00 0.00 75 ARG A C 1
ATOM 2319 O O . ARG C 3 75 ? 6.364 -12.850 -1.097 1.00 0.00 75 ARG A O 1
ATOM 2340 N N . LYS C 3 76 ? 4.138 -12.936 -0.871 1.00 0.00 76 LYS A N 1
ATOM 2341 C CA . LYS C 3 76 ? 4.151 -12.071 0.296 1.00 0.00 76 LYS A CA 1
ATOM 2342 C C . LYS C 3 76 ? 4.809 -12.781 1.473 1.00 0.00 76 LYS A C 1
ATOM 2343 O O . LYS C 3 76 ? 4.167 -13.561 2.180 1.00 0.00 76 LYS A O 1
ATOM 2362 N N . GLY C 3 77 ? 6.083 -12.475 1.694 1.00 0.00 77 GLY A N 1
ATOM 2363 C CA . GLY C 3 77 ? 6.808 -13.024 2.825 1.00 0.00 77 GLY A CA 1
ATOM 2364 C C . GLY C 3 77 ? 6.378 -12.369 4.117 1.00 0.00 77 GLY A C 1
ATOM 2365 O O . GLY C 3 77 ? 7.130 -11.601 4.707 1.00 0.00 77 GLY A O 1
ATOM 2369 N N . GLU C 3 78 ? 5.100 -12.511 4.429 1.00 0.00 78 GLU A N 1
ATOM 2370 C CA . GLU C 3 78 ? 4.485 -11.817 5.546 1.00 0.00 78 GLU A CA 1
ATOM 2371 C C . GLU C 3 78 ? 4.936 -12.423 6.883 1.00 0.00 78 GLU A C 1
ATOM 2372 O O . GLU C 3 78 ? 6.113 -12.361 7.231 1.00 0.00 78 GLU A O 1
ATOM 2384 N N . THR C 3 79 ? 3.995 -12.955 7.650 1.00 0.00 79 THR A N 1
ATOM 2385 C CA . THR C 3 79 ? 4.277 -13.490 8.966 1.00 0.00 79 THR A CA 1
ATOM 2386 C C . THR C 3 79 ? 3.003 -14.148 9.510 1.00 0.00 79 THR A C 1
ATOM 2387 O O . THR C 3 79 ? 2.384 -14.947 8.810 1.00 0.00 79 THR A O 1
ATOM 2398 N N . LYS C 3 80 ? 2.579 -13.775 10.708 1.00 0.00 80 LYS A N 1
ATOM 2399 C CA . LYS C 3 80 ? 1.347 -14.292 11.288 1.00 0.00 80 LYS A CA 1
ATOM 2400 C C . LYS C 3 80 ? 0.158 -14.002 10.372 1.00 0.00 80 LYS A C 1
ATOM 2401 O O . LYS C 3 80 ? -0.648 -14.883 10.084 1.00 0.00 80 LYS A O 1
ATOM 2420 N N . LYS C 3 81 ? 0.081 -12.774 9.877 1.00 0.00 81 LYS A N 1
ATOM 2421 C CA . LYS C 3 81 ? -0.994 -12.378 8.977 1.00 0.00 81 LYS A CA 1
ATOM 2422 C C . LYS C 3 81 ? -0.637 -12.655 7.514 1.00 0.00 81 LYS A C 1
ATOM 2423 O O . LYS C 3 81 ? -1.016 -11.900 6.617 1.00 0.00 81 LYS A O 1
ATOM 2442 N N . LYS C 3 82 ? 0.043 -13.771 7.272 1.00 0.00 82 LYS A N 1
ATOM 2443 C CA . LYS C 3 82 ? 0.377 -14.182 5.911 1.00 0.00 82 LYS A CA 1
ATOM 2444 C C . LYS C 3 82 ? -0.842 -14.798 5.243 1.00 0.00 82 LYS A C 1
ATOM 2445 O O . LYS C 3 82 ? -1.159 -14.508 4.088 1.00 0.00 82 LYS A O 1
ATOM 2464 N N . PHE C 3 83 ? -1.555 -15.594 6.016 1.00 0.00 83 PHE A N 1
ATOM 2465 C CA . PHE C 3 83 ? -2.796 -16.199 5.566 1.00 0.00 83 PHE A CA 1
ATOM 2466 C C . PHE C 3 83 ? -3.969 -15.292 5.946 1.00 0.00 83 PHE A C 1
ATOM 2467 O O . PHE C 3 83 ? -3.749 -14.142 6.331 1.00 0.00 83 PHE A O 1
ATOM 2484 N N . LYS C 3 84 ? -5.198 -15.802 5.890 1.00 0.00 84 LYS A N 1
ATOM 2485 C CA . LYS C 3 84 ? -6.346 -15.015 6.317 1.00 0.00 84 LYS A CA 1
ATOM 2486 C C . LYS C 3 84 ? -6.264 -14.763 7.813 1.00 0.00 84 LYS A C 1
ATOM 2487 O O . LYS C 3 84 ? -6.387 -15.697 8.611 1.00 0.00 84 LYS A O 1
ATOM 2506 N N . ASP C 3 85 ? -5.992 -13.518 8.186 1.00 0.00 85 ASP A N 1
ATOM 2507 C CA . ASP C 3 85 ? -5.837 -13.161 9.589 1.00 0.00 85 ASP A CA 1
ATOM 2508 C C . ASP C 3 85 ? -7.192 -13.219 10.282 1.00 0.00 85 ASP A C 1
ATOM 2509 O O . ASP C 3 85 ? -8.138 -12.541 9.870 1.00 0.00 85 ASP A O 1
ATOM 2518 N N . PRO C 3 86 ? -7.334 -14.122 11.261 1.00 0.00 86 PRO A N 1
ATOM 2519 C CA . PRO C 3 86 ? -8.607 -14.372 11.942 1.00 0.00 86 PRO A CA 1
ATOM 2520 C C . PRO C 3 86 ? -9.138 -13.152 12.679 1.00 0.00 86 PRO A C 1
ATOM 2521 O O . PRO C 3 86 ? -10.347 -12.975 12.822 1.00 0.00 86 PRO A O 1
ATOM 2532 N N . ASN C 3 87 ? -8.232 -12.413 13.291 1.00 0.00 87 ASN A N 1
ATOM 2533 C CA . ASN C 3 87 ? -8.613 -11.341 14.193 1.00 0.00 87 ASN A CA 1
ATOM 2534 C C . ASN C 3 87 ? -7.832 -10.068 13.906 1.00 0.00 87 ASN A C 1
ATOM 2535 O O . ASN C 3 87 ? -7.382 -9.379 14.823 1.00 0.00 87 ASN A O 1
ATOM 2546 N N . ALA C 3 88 ? -7.785 -9.700 12.634 1.00 0.00 88 ALA A N 1
ATOM 2547 C CA . ALA C 3 88 ? -7.190 -8.434 12.231 1.00 0.00 88 ALA A CA 1
ATOM 2548 C C . ALA C 3 88 ? -8.083 -7.277 12.677 1.00 0.00 88 ALA A C 1
ATOM 2549 O O . ALA C 3 88 ? -9.310 -7.375 12.604 1.00 0.00 88 ALA A O 1
ATOM 2556 N N . PRO C 3 89 ? -7.489 -6.178 13.168 1.00 0.00 89 PRO A N 1
ATOM 2557 C CA . PRO C 3 89 ? -8.248 -5.015 13.636 1.00 0.00 89 PRO A CA 1
ATOM 2558 C C . PRO C 3 89 ? -9.093 -4.402 12.526 1.00 0.00 89 PRO A C 1
ATOM 2559 O O . PRO C 3 89 ? -8.702 -4.412 11.357 1.00 0.00 89 PRO A O 1
ATOM 2570 N N . LYS C 3 90 ? -10.283 -3.948 12.880 1.00 0.00 90 LYS A N 1
ATOM 2571 C CA . LYS C 3 90 ? -11.215 -3.422 11.895 1.00 0.00 90 LYS A CA 1
ATOM 2572 C C . LYS C 3 90 ? -10.821 -2.020 11.445 1.00 0.00 90 LYS A C 1
ATOM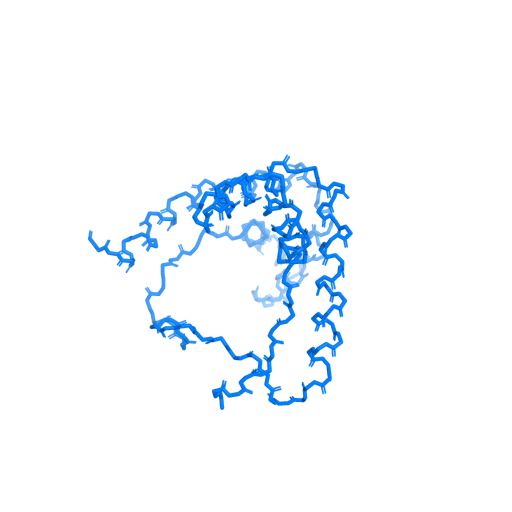 2573 O O . LYS C 3 90 ? -10.741 -1.089 12.249 1.00 0.00 90 LYS A O 1
ATOM 2592 N N . ARG C 3 91 ? -10.603 -1.887 10.144 1.00 0.00 91 ARG A N 1
ATOM 2593 C CA . ARG C 3 91 ? -10.260 -0.608 9.529 1.00 0.00 91 ARG A CA 1
ATOM 2594 C C . ARG C 3 91 ? -11.473 0.306 9.508 1.00 0.00 91 ARG A C 1
ATOM 2595 O O . ARG C 3 91 ? -12.608 -0.170 9.448 1.00 0.00 91 ARG A O 1
ATOM 2616 N N . PRO C 3 92 ? -11.249 1.626 9.453 1.00 0.00 92 PRO A N 1
ATOM 2617 C CA . PRO C 3 92 ? -12.329 2.600 9.307 1.00 0.00 92 PRO A CA 1
ATOM 2618 C C . PRO C 3 92 ? -13.114 2.363 8.025 1.00 0.00 92 PRO A C 1
ATOM 2619 O O . PRO C 3 92 ? -12.531 2.041 6.986 1.00 0.00 92 PRO A O 1
ATOM 2630 N N . PRO C 3 93 ? -14.444 2.483 8.084 1.00 0.00 93 PRO A N 1
ATOM 2631 C CA . PRO C 3 93 ? -15.298 2.298 6.914 1.00 0.00 93 PRO A CA 1
ATOM 2632 C C . PRO C 3 93 ? -14.882 3.224 5.775 1.00 0.00 93 PRO A C 1
ATOM 2633 O O . PRO C 3 93 ? -14.566 4.393 5.999 1.00 0.00 93 PRO A O 1
ATOM 2644 N N . SER C 3 94 ? -14.809 2.675 4.573 1.00 0.00 94 SER A N 1
ATOM 2645 C CA . SER C 3 94 ? -14.341 3.425 3.420 1.00 0.00 94 SER A CA 1
ATOM 2646 C C . SER C 3 94 ? -15.355 4.497 3.042 1.00 0.00 94 SER A C 1
ATOM 2647 O O . SER C 3 94 ? -16.557 4.311 3.221 1.00 0.00 94 SER A O 1
ATOM 2655 N N . ALA C 3 95 ? -14.855 5.633 2.562 1.00 0.00 95 ALA A N 1
ATOM 2656 C CA . ALA C 3 95 ? -15.703 6.760 2.191 1.00 0.00 95 ALA A CA 1
ATOM 2657 C C . ALA C 3 95 ? -16.771 6.327 1.199 1.00 0.00 95 ALA A C 1
ATOM 2658 O O . ALA C 3 95 ? -17.953 6.630 1.369 1.00 0.00 95 ALA A O 1
ATOM 2665 N N . PHE C 3 96 ? -16.349 5.540 0.218 1.00 0.00 96 PHE A N 1
ATOM 2666 C CA . PHE C 3 96 ? -17.254 4.982 -0.773 1.00 0.00 96 PHE A CA 1
ATOM 2667 C C . PHE C 3 96 ? -18.363 4.186 -0.095 1.00 0.00 96 PHE A C 1
ATOM 2668 O O . PHE C 3 96 ? -19.548 4.432 -0.317 1.00 0.00 96 PHE A O 1
ATOM 2685 N N . PHE C 3 97 ? -17.963 3.283 0.784 1.00 0.00 97 PHE A N 1
ATOM 2686 C CA . PHE C 3 97 ? -18.902 2.452 1.522 1.00 0.00 97 PHE A CA 1
ATOM 2687 C C . PHE C 3 97 ? -19.818 3.286 2.412 1.00 0.00 97 PHE A C 1
ATOM 2688 O O . PHE C 3 97 ? -21.019 3.029 2.477 1.00 0.00 97 PHE A O 1
ATOM 2705 N N . LEU C 3 98 ? -19.278 4.347 3.002 1.00 0.00 98 LEU A N 1
ATOM 2706 C CA . LEU C 3 98 ? -20.080 5.269 3.799 1.00 0.00 98 LEU A CA 1
ATOM 2707 C C . LEU C 3 98 ? -21.183 5.881 2.946 1.00 0.00 98 LEU A C 1
ATOM 2708 O O . LEU C 3 98 ? -22.364 5.821 3.298 1.00 0.00 98 LEU A O 1
ATOM 2724 N N . PHE C 3 99 ? -20.800 6.353 1.765 1.00 0.00 99 PHE A N 1
ATOM 2725 C CA . PHE C 3 99 ? -21.750 6.901 0.811 1.00 0.00 99 PHE A CA 1
ATOM 2726 C C . PHE C 3 99 ? -22.751 5.830 0.389 1.00 0.00 99 PHE A C 1
ATOM 2727 O O . PHE C 3 99 ? -23.957 6.080 0.325 1.00 0.00 99 PHE A O 1
ATOM 2744 N N . CYS C 3 100 ? -22.248 4.621 0.180 1.00 0.00 100 CYS A N 1
ATOM 2745 C CA . CYS C 3 100 ? -23.081 3.497 -0.205 1.00 0.00 100 CYS A CA 1
ATOM 2746 C C . CYS C 3 100 ? -24.153 3.233 0.848 1.00 0.00 100 CYS A C 1
ATOM 2747 O O . CYS C 3 100 ? -25.330 3.122 0.522 1.00 0.00 100 CYS A O 1
ATOM 2755 N N . SER C 3 101 ? -23.751 3.243 2.113 1.00 0.00 101 SER A N 1
ATOM 2756 C CA . SER C 3 101 ? -24.677 3.031 3.216 1.00 0.00 101 SER A CA 1
ATOM 2757 C C . SER C 3 101 ? -25.796 4.071 3.203 1.00 0.00 101 SER A C 1
ATOM 2758 O O . SER C 3 101 ? -26.975 3.733 3.334 1.00 0.00 101 SER A O 1
ATOM 2766 N N . GLU C 3 102 ? -25.422 5.326 2.986 1.00 0.00 102 GLU A N 1
ATOM 2767 C CA . GLU C 3 102 ? -26.374 6.429 2.970 1.00 0.00 102 GLU A CA 1
ATOM 2768 C C . GLU C 3 102 ? -27.390 6.280 1.840 1.00 0.00 102 GLU A C 1
ATOM 2769 O O . GLU C 3 102 ? -28.580 6.551 2.018 1.00 0.00 102 GLU A O 1
ATOM 2781 N N . TYR C 3 103 ? -26.912 5.889 0.670 1.00 0.00 103 TYR A N 1
ATOM 2782 C CA . TYR C 3 103 ? -27.768 5.782 -0.499 1.00 0.00 103 TYR A CA 1
ATOM 2783 C C . TYR C 3 103 ? -28.479 4.443 -0.584 1.00 0.00 103 TYR A C 1
ATOM 2784 O O . TYR C 3 103 ? -29.429 4.306 -1.345 1.00 0.00 103 TYR A O 1
ATOM 2802 N N . ARG C 3 104 ? -27.985 3.449 0.148 1.00 0.00 104 ARG A N 1
ATOM 2803 C CA . ARG C 3 104 ? -28.544 2.092 0.107 1.00 0.00 104 ARG A CA 1
ATOM 2804 C C . ARG C 3 104 ? -30.086 2.085 0.137 1.00 0.00 104 ARG A C 1
ATOM 2805 O O . ARG C 3 104 ? -30.715 1.561 -0.784 1.00 0.00 104 ARG A O 1
ATOM 2826 N N . PRO C 3 105 ? -30.726 2.714 1.152 1.00 0.00 105 PRO A N 1
ATOM 2827 C CA . PRO C 3 105 ? -32.194 2.775 1.236 1.00 0.00 105 PRO A CA 1
ATOM 2828 C C . PRO C 3 105 ? -32.811 3.542 0.067 1.00 0.00 105 PRO A C 1
ATOM 2829 O O . PRO C 3 105 ? -33.951 3.289 -0.330 1.00 0.00 105 PRO A O 1
ATOM 2840 N N . LYS C 3 106 ? -32.055 4.490 -0.466 1.00 0.00 106 LYS A N 1
ATOM 2841 C CA . LYS C 3 106 ? -32.515 5.318 -1.569 1.00 0.00 106 LYS A CA 1
ATOM 2842 C C . LYS C 3 106 ? -32.506 4.540 -2.883 1.00 0.00 106 LYS A C 1
ATOM 2843 O O . LYS C 3 106 ? -33.354 4.760 -3.745 1.00 0.00 106 LYS A O 1
ATOM 2862 N N . ILE C 3 107 ? -31.506 3.678 -3.061 1.00 0.00 107 ILE A N 1
ATOM 2863 C CA . ILE C 3 107 ? -31.346 2.939 -4.315 1.00 0.00 107 ILE A CA 1
ATOM 2864 C C . ILE C 3 107 ? -32.525 2.006 -4.553 1.00 0.00 107 ILE A C 1
ATOM 2865 O O . ILE C 3 107 ? -33.070 1.943 -5.658 1.00 0.00 107 ILE A O 1
ATOM 2881 N N . LYS C 3 108 ? -32.946 1.320 -3.498 1.00 0.00 108 LYS A N 1
ATOM 2882 C CA . LYS C 3 108 ? -34.104 0.440 -3.573 1.00 0.00 108 LYS A CA 1
ATOM 2883 C C . LYS C 3 108 ? -35.353 1.271 -3.838 1.00 0.00 108 LYS A C 1
ATOM 2884 O O . LYS C 3 108 ? -36.306 0.821 -4.472 1.00 0.00 108 LYS A O 1
ATOM 2903 N N . GLY C 3 109 ? -35.276 2.523 -3.423 1.00 0.00 109 GLY A N 1
ATOM 2904 C CA . GLY C 3 109 ? -36.325 3.479 -3.699 1.00 0.00 109 GLY A CA 1
ATOM 2905 C C . GLY C 3 109 ? -36.419 3.809 -5.176 1.00 0.00 109 GLY A C 1
ATOM 2906 O O . GLY C 3 109 ? -37.517 3.970 -5.711 1.00 0.00 109 GLY A O 1
ATOM 2910 N N . GLU C 3 110 ? -35.269 3.901 -5.842 1.00 0.00 110 GLU A N 1
ATOM 2911 C CA . GLU C 3 110 ? -35.242 4.192 -7.267 1.00 0.00 110 GLU A CA 1
ATOM 2912 C C . GLU C 3 110 ? -35.823 3.031 -8.062 1.00 0.00 110 GLU A C 1
ATOM 2913 O O . GLU C 3 110 ? -36.684 3.223 -8.921 1.00 0.00 110 GLU A O 1
ATOM 2925 N N . HIS C 3 111 ? -35.378 1.822 -7.740 1.00 0.00 111 HIS A N 1
ATOM 2926 C CA . HIS C 3 111 ? -35.896 0.618 -8.380 1.00 0.00 111 HIS A CA 1
ATOM 2927 C C . HIS C 3 111 ? -36.197 -0.440 -7.330 1.00 0.00 111 HIS A C 1
ATOM 2928 O O . HIS C 3 111 ? -35.284 -0.978 -6.702 1.00 0.00 111 HIS A O 1
ATOM 2943 N N . PRO C 3 112 ? -37.483 -0.764 -7.136 1.00 0.00 112 PRO A N 1
ATOM 2944 C CA . PRO C 3 112 ? -37.917 -1.765 -6.158 1.00 0.00 112 PRO A CA 1
ATOM 2945 C C . PRO C 3 112 ? -37.692 -3.195 -6.646 1.00 0.00 112 PRO A C 1
ATOM 2946 O O . PRO C 3 112 ? -38.597 -4.031 -6.604 1.00 0.00 112 PRO A O 1
ATOM 2957 N N . GLY C 3 113 ? -36.486 -3.467 -7.113 1.00 0.00 113 GLY A N 1
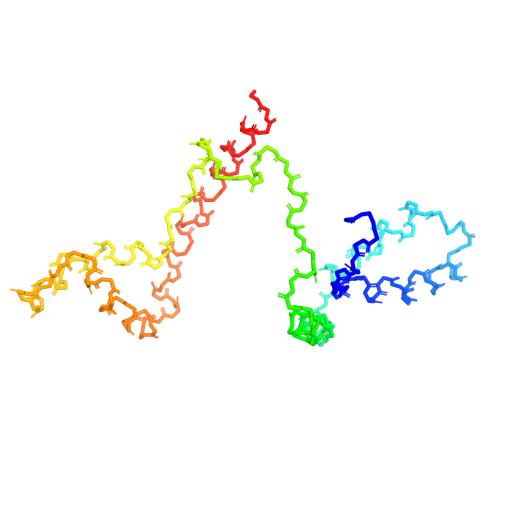ATOM 2958 C CA . GLY C 3 113 ? -36.157 -4.783 -7.612 1.00 0.00 113 GLY A CA 1
ATOM 2959 C C . GLY C 3 113 ? -34.666 -5.012 -7.645 1.00 0.00 113 GLY A C 1
ATOM 2960 O O . GLY C 3 113 ? -34.126 -5.530 -8.622 1.00 0.00 113 GLY A O 1
ATOM 2964 N N . LEU C 3 114 ? -33.999 -4.589 -6.583 1.00 0.00 114 LEU A N 1
ATOM 2965 C CA . LEU C 3 114 ? -32.559 -4.732 -6.469 1.00 0.00 114 LEU A CA 1
ATOM 2966 C C . LEU C 3 114 ? -32.198 -5.466 -5.193 1.00 0.00 114 LEU A C 1
ATOM 2967 O O . LEU C 3 114 ? -32.607 -5.064 -4.101 1.00 0.00 114 LEU A O 1
ATOM 2983 N N . SER C 3 115 ? -31.309 -6.431 -5.322 1.00 0.00 115 SER A N 1
ATOM 2984 C CA . SER C 3 115 ? -30.727 -7.079 -4.165 1.00 0.00 115 SER A CA 1
ATOM 2985 C C . SER C 3 115 ? -29.808 -6.093 -3.453 1.00 0.00 115 SER A C 1
ATOM 2986 O O . SER C 3 115 ? -29.284 -5.172 -4.083 1.00 0.00 115 SER A O 1
ATOM 2994 N N . ILE C 3 116 ? -29.698 -6.223 -2.139 1.00 0.00 116 ILE A N 1
ATOM 2995 C CA . ILE C 3 116 ? -28.920 -5.281 -1.336 1.00 0.00 116 ILE A CA 1
ATOM 2996 C C . ILE C 3 116 ? -27.493 -5.154 -1.872 1.00 0.00 116 ILE A C 1
ATOM 2997 O O . ILE C 3 116 ? -26.943 -4.059 -1.951 1.00 0.00 116 ILE A O 1
ATOM 3013 N N . GLY C 3 117 ? -26.941 -6.263 -2.333 1.00 0.00 117 GLY A N 1
ATOM 3014 C CA . GLY C 3 117 ? -25.625 -6.241 -2.933 1.00 0.00 117 GLY A CA 1
ATOM 3015 C C . GLY C 3 117 ? -25.584 -5.485 -4.253 1.00 0.00 117 GLY A C 1
ATOM 3016 O O . GLY C 3 117 ? -24.556 -4.916 -4.617 1.00 0.00 117 GLY A O 1
ATOM 3020 N N . ASP C 3 118 ? -26.687 -5.507 -4.996 1.00 0.00 118 ASP A N 1
ATOM 3021 C CA . ASP C 3 118 ? -26.722 -4.888 -6.316 1.00 0.00 118 ASP A CA 1
ATOM 3022 C C . ASP C 3 118 ? -26.819 -3.373 -6.222 1.00 0.00 118 ASP A C 1
ATOM 3023 O O . ASP C 3 118 ? -26.456 -2.663 -7.162 1.00 0.00 118 ASP A O 1
ATOM 3032 N N . VAL C 3 119 ? -27.309 -2.871 -5.093 1.00 0.00 119 VAL A N 1
ATOM 3033 C CA . VAL C 3 119 ? -27.445 -1.430 -4.914 1.00 0.00 119 VAL A CA 1
ATOM 3034 C C . VAL C 3 119 ? -26.069 -0.764 -4.931 1.00 0.00 119 VAL A C 1
ATOM 3035 O O . VAL C 3 119 ? -25.928 0.392 -5.330 1.00 0.00 119 VAL A O 1
ATOM 3048 N N . ALA C 3 120 ? -25.047 -1.542 -4.578 1.00 0.00 120 ALA A N 1
ATOM 3049 C CA . ALA C 3 120 ? -23.668 -1.071 -4.595 1.00 0.00 120 ALA A CA 1
ATOM 3050 C C . ALA C 3 120 ? -23.239 -0.670 -6.003 1.00 0.00 120 ALA A C 1
ATOM 3051 O O . ALA C 3 120 ? -22.517 0.309 -6.188 1.00 0.00 120 ALA A O 1
ATOM 3058 N N . LYS C 3 121 ? -23.734 -1.404 -6.994 1.00 0.00 121 LYS A N 1
ATOM 3059 C CA . LYS C 3 121 ? -23.432 -1.124 -8.393 1.00 0.00 121 LYS A CA 1
ATOM 3060 C C . LYS C 3 121 ? -23.901 0.279 -8.771 1.00 0.00 121 LYS A C 1
ATOM 3061 O O . LYS C 3 121 ? -23.179 1.026 -9.434 1.00 0.00 121 LYS A O 1
ATOM 3080 N N . LYS C 3 122 ? -25.084 0.648 -8.287 1.00 0.00 122 LYS A N 1
ATOM 3081 C CA . LYS C 3 122 ? -25.628 1.982 -8.508 1.00 0.00 122 LYS A CA 1
ATOM 3082 C C . LYS C 3 122 ? -24.710 3.034 -7.894 1.00 0.00 122 LYS A C 1
ATOM 3083 O O . LYS C 3 122 ? -24.359 4.026 -8.537 1.00 0.00 122 LYS A O 1
ATOM 3102 N N . LEU C 3 123 ? -24.253 2.760 -6.676 1.00 0.00 123 LEU A N 1
ATOM 3103 C CA . LEU C 3 123 ? -23.324 3.645 -5.990 1.00 0.00 123 LEU A CA 1
ATOM 3104 C C . LEU C 3 123 ? -22.063 3.840 -6.816 1.00 0.00 123 LEU A C 1
ATOM 3105 O O . LEU C 3 123 ? -21.543 4.947 -6.908 1.00 0.00 123 LEU A O 1
ATOM 3121 N N . GLY C 3 124 ? -21.602 2.758 -7.432 1.00 0.00 124 GLY A N 1
ATOM 3122 C CA . GLY C 3 124 ? -20.389 2.793 -8.225 1.00 0.00 124 GLY A CA 1
ATOM 3123 C C . GLY C 3 124 ? -20.378 3.885 -9.282 1.00 0.00 124 GLY A C 1
ATOM 3124 O O . GLY C 3 124 ? -19.405 4.627 -9.394 1.00 0.00 124 GLY A O 1
ATOM 3128 N N . GLU C 3 125 ? -21.456 4.012 -10.047 1.00 0.00 125 GLU A N 1
ATOM 3129 C CA . GLU C 3 125 ? -21.498 5.025 -11.097 1.00 0.00 125 GLU A CA 1
ATOM 3130 C C . GLU C 3 125 ? -21.692 6.420 -10.512 1.00 0.00 125 GLU A C 1
ATOM 3131 O O . GLU C 3 125 ? -21.074 7.384 -10.966 1.00 0.00 125 GLU A O 1
ATOM 3143 N N . MET C 3 126 ? -22.450 6.508 -9.427 1.00 0.00 126 MET A N 1
ATOM 3144 C CA . MET C 3 126 ? -22.645 7.780 -8.744 1.00 0.00 126 MET A CA 1
ATOM 3145 C C . MET C 3 126 ? -21.366 8.219 -8.044 1.00 0.00 126 MET A C 1
ATOM 3146 O O . MET C 3 126 ? -21.160 9.405 -7.797 1.00 0.00 126 MET A O 1
ATOM 3160 N N . TRP C 3 127 ? -20.504 7.258 -7.751 1.00 0.00 127 TRP A N 1
ATOM 3161 C CA . TRP C 3 127 ? -19.237 7.522 -7.089 1.00 0.00 127 TRP A CA 1
ATOM 3162 C C . TRP C 3 127 ? -18.358 8.403 -7.967 1.00 0.00 127 TRP A C 1
ATOM 3163 O O . TRP C 3 127 ? -17.747 9.362 -7.493 1.00 0.00 127 TRP A O 1
ATOM 3184 N N . ASN C 3 128 ? -18.379 8.124 -9.266 1.00 0.00 128 ASN A N 1
ATOM 3185 C CA . ASN C 3 128 ? -17.640 8.922 -10.238 1.00 0.00 128 ASN A CA 1
ATOM 3186 C C . ASN C 3 128 ? -18.261 10.306 -10.370 1.00 0.00 128 ASN A C 1
ATOM 3187 O O . ASN C 3 128 ? -17.563 11.297 -10.563 1.00 0.00 128 ASN A O 1
ATOM 3198 N N . ASN C 3 129 ? -19.582 10.358 -10.268 1.00 0.00 129 ASN A N 1
ATOM 3199 C CA . ASN C 3 129 ? -20.317 11.615 -10.383 1.00 0.00 129 ASN A CA 1
ATOM 3200 C C . ASN C 3 129 ? -20.117 12.501 -9.159 1.00 0.00 129 ASN A C 1
ATOM 3201 O O . ASN C 3 129 ? -20.303 13.717 -9.232 1.00 0.00 129 ASN A O 1
ATOM 3212 N N . THR C 3 130 ? -19.827 11.884 -8.020 1.00 0.00 130 THR A N 1
ATOM 3213 C CA . THR C 3 130 ? -19.687 12.615 -6.772 1.00 0.00 130 THR A CA 1
ATOM 3214 C C . THR C 3 130 ? -18.498 13.574 -6.827 1.00 0.00 130 THR A C 1
ATOM 3215 O O . THR C 3 130 ? -17.375 13.173 -7.148 1.00 0.00 130 THR A O 1
ATOM 3226 N N . ALA C 3 131 ? -18.762 14.845 -6.538 1.00 0.00 131 ALA A N 1
ATOM 3227 C CA . ALA C 3 131 ? -17.727 15.867 -6.535 1.00 0.00 131 ALA A CA 1
ATOM 3228 C C . ALA C 3 131 ? -16.717 15.601 -5.426 1.00 0.00 131 ALA A C 1
ATOM 3229 O O . ALA C 3 131 ? -17.067 15.061 -4.374 1.00 0.00 131 ALA A O 1
ATOM 3236 N N . ALA C 3 132 ? -15.458 15.922 -5.694 1.00 0.00 132 ALA A N 1
ATOM 3237 C CA . ALA C 3 132 ? -14.377 15.664 -4.752 1.00 0.00 132 ALA A CA 1
ATOM 3238 C C . ALA C 3 132 ? -14.641 16.321 -3.403 1.00 0.00 132 ALA A C 1
ATOM 3239 O O . ALA C 3 132 ? -14.532 15.675 -2.363 1.00 0.00 132 ALA A O 1
ATOM 3246 N N . ASP C 3 133 ? -15.043 17.584 -3.423 1.00 0.00 133 ASP A N 1
ATOM 3247 C CA . ASP C 3 133 ? -15.351 18.298 -2.186 1.00 0.00 133 ASP A CA 1
ATOM 3248 C C . ASP C 3 133 ? -16.494 17.624 -1.435 1.00 0.00 133 ASP A C 1
ATOM 3249 O O . ASP C 3 133 ? -16.459 17.501 -0.214 1.00 0.00 133 ASP A O 1
ATOM 3258 N N . ASP C 3 134 ? -17.497 17.169 -2.170 1.00 0.00 134 ASP A N 1
ATOM 3259 C CA . ASP C 3 134 ? -18.651 16.507 -1.562 1.00 0.00 134 ASP A CA 1
ATOM 3260 C C . ASP C 3 134 ? -18.260 15.176 -0.914 1.00 0.00 134 ASP A C 1
ATOM 3261 O O . ASP C 3 134 ? -18.768 14.824 0.148 1.00 0.00 134 ASP A O 1
ATOM 3270 N N . LYS C 3 135 ? -17.359 14.436 -1.551 1.00 0.00 135 LYS A N 1
ATOM 3271 C CA . LYS C 3 135 ? -16.930 13.138 -1.032 1.00 0.00 135 LYS A CA 1
ATOM 3272 C C . LYS C 3 135 ? -15.872 13.300 0.055 1.00 0.00 135 LYS A C 1
ATOM 3273 O O . LYS C 3 135 ? -15.628 12.377 0.833 1.00 0.00 135 LYS A O 1
ATOM 3292 N N . GLN C 3 136 ? -15.212 14.455 0.058 1.00 0.00 136 GLN A N 1
ATOM 3293 C CA . GLN C 3 136 ? -14.118 14.736 0.986 1.00 0.00 136 GLN A CA 1
ATOM 3294 C C . GLN C 3 136 ? -14.490 14.447 2.455 1.00 0.00 136 GLN A C 1
ATOM 3295 O O . GLN C 3 136 ? -13.727 13.783 3.155 1.00 0.00 136 GLN A O 1
ATOM 3309 N N . PRO C 3 137 ? -15.646 14.952 2.962 1.00 0.00 137 PRO A N 1
ATOM 3310 C CA . PRO C 3 137 ? -16.053 14.748 4.362 1.00 0.00 137 PRO A CA 1
ATOM 3311 C C . PRO C 3 137 ? -16.038 13.280 4.778 1.00 0.00 137 PRO A C 1
ATOM 3312 O O . PRO C 3 137 ? -15.656 12.946 5.902 1.00 0.00 137 PRO A O 1
ATOM 3323 N N . TYR C 3 138 ? -16.461 12.412 3.869 1.00 0.00 138 TYR A N 1
ATOM 3324 C CA . TYR C 3 138 ? -16.504 10.981 4.132 1.00 0.00 138 TYR A CA 1
ATOM 3325 C C . TYR C 3 138 ? -15.093 10.454 4.333 1.00 0.00 138 TYR A C 1
ATOM 3326 O O . TYR C 3 138 ? -14.806 9.756 5.305 1.00 0.00 138 TYR A O 1
ATOM 3344 N N . GLU C 3 139 ? -14.209 10.834 3.418 1.00 0.00 139 GLU A N 1
ATOM 3345 C CA . GLU C 3 139 ? -12.818 10.412 3.466 1.00 0.00 139 GLU A CA 1
ATOM 3346 C C . GLU C 3 139 ? -12.157 10.910 4.745 1.00 0.00 139 GLU A C 1
ATOM 3347 O O . GLU C 3 139 ? -11.495 10.149 5.447 1.00 0.00 139 GLU A O 1
ATOM 3359 N N . LYS C 3 140 ? -12.403 12.173 5.077 1.00 0.00 140 LYS A N 1
ATOM 3360 C CA . LYS C 3 140 ? -11.876 12.762 6.298 1.00 0.00 140 LYS A CA 1
ATOM 3361 C C . LYS C 3 140 ? -12.374 12.013 7.528 1.00 0.00 140 LYS A C 1
ATOM 3362 O O . LYS C 3 140 ? -11.600 11.727 8.439 1.00 0.00 140 LYS A O 1
ATOM 3381 N N . LYS C 3 141 ? -13.643 11.619 7.505 1.00 0.00 141 LYS A N 1
ATOM 3382 C CA . LYS C 3 141 ? -14.226 10.839 8.590 1.00 0.00 141 LYS A CA 1
ATOM 3383 C C . LYS C 3 141 ? -13.452 9.538 8.774 1.00 0.00 141 LYS A C 1
ATOM 3384 O O . LYS C 3 141 ? -13.023 9.207 9.883 1.00 0.00 141 LYS A O 1
ATOM 3403 N N . ALA C 3 142 ? -13.181 8.868 7.660 1.00 0.00 142 ALA A N 1
ATOM 3404 C CA . ALA C 3 142 ? -12.397 7.643 7.674 1.00 0.00 142 ALA A CA 1
ATOM 3405 C C . ALA C 3 142 ? -10.983 7.905 8.182 1.00 0.00 142 ALA A C 1
ATOM 3406 O O . ALA C 3 142 ? -10.454 7.134 8.976 1.00 0.00 142 ALA A O 1
ATOM 3413 N N . ALA C 3 143 ? -10.399 9.020 7.754 1.00 0.00 143 ALA A N 1
ATOM 3414 C CA . ALA C 3 143 ? -9.050 9.395 8.167 1.00 0.00 143 ALA A CA 1
ATOM 3415 C C . ALA C 3 143 ? -8.966 9.577 9.680 1.00 0.00 143 ALA A C 1
ATOM 3416 O O . ALA C 3 143 ? -8.002 9.145 10.314 1.00 0.00 143 ALA A O 1
ATOM 3423 N N . LYS C 3 144 ? -10.005 10.163 10.261 1.00 0.00 144 LYS A N 1
ATOM 3424 C CA . LYS C 3 144 ? -10.061 10.352 11.705 1.00 0.00 144 LYS A CA 1
ATOM 3425 C C . LYS C 3 144 ? -10.159 9.007 12.410 1.00 0.00 144 LYS A C 1
ATOM 3426 O O . LYS C 3 144 ? -9.454 8.749 13.391 1.00 0.00 144 LYS A O 1
ATOM 3445 N N . LEU C 3 145 ? -10.975 8.121 11.850 1.00 0.00 145 LEU A N 1
ATOM 3446 C CA . LEU C 3 145 ? -11.131 6.776 12.381 1.00 0.00 145 LEU A CA 1
ATOM 3447 C C . LEU C 3 145 ? -9.852 5.975 12.188 1.00 0.00 145 LEU A C 1
ATOM 3448 O O . LEU C 3 145 ? -9.535 5.101 12.989 1.00 0.00 145 LEU A O 1
ATOM 3464 N N . LYS C 3 146 ? -9.108 6.305 11.139 1.00 0.00 146 LYS A N 1
ATOM 3465 C CA . LYS C 3 146 ? -7.840 5.655 10.852 1.00 0.00 146 LYS A CA 1
ATOM 3466 C C . LYS C 3 146 ? -6.865 5.836 12.005 1.00 0.00 146 LYS A C 1
ATOM 3467 O O . LYS C 3 146 ? -6.200 4.886 12.409 1.00 0.00 146 LYS A O 1
ATOM 3486 N N . GLU C 3 147 ? -6.823 7.038 12.567 1.00 0.00 147 GLU A N 1
ATOM 3487 C CA . GLU C 3 147 ? -5.960 7.310 13.710 1.00 0.00 147 GLU A CA 1
ATOM 3488 C C . GLU C 3 147 ? -6.320 6.385 14.868 1.00 0.00 147 GLU A C 1
ATOM 3489 O O . GLU C 3 147 ? -5.449 5.739 15.457 1.00 0.00 147 GLU A O 1
ATOM 3501 N N . LYS C 3 148 ? -7.622 6.222 15.085 1.00 0.00 148 LYS A N 1
ATOM 3502 C CA . LYS C 3 148 ? -8.139 5.299 16.090 1.00 0.00 148 LYS A CA 1
ATOM 3503 C C . LYS C 3 148 ? -7.753 3.866 15.742 1.00 0.00 148 LYS A C 1
ATOM 3504 O O . LYS C 3 148 ? -7.335 3.094 16.603 1.00 0.00 148 LYS A O 1
ATOM 3523 N N . TYR C 3 149 ? -7.879 3.537 14.465 1.00 0.00 149 TYR A N 1
ATOM 3524 C CA . TYR C 3 149 ? -7.556 2.209 13.958 1.00 0.00 149 TYR A CA 1
ATOM 3525 C C . TYR C 3 149 ? -6.088 1.866 14.192 1.00 0.00 149 TYR A C 1
ATOM 3526 O O . TYR C 3 149 ? -5.754 0.724 14.504 1.00 0.00 149 TYR A O 1
ATOM 3544 N N . GLU C 3 150 ? -5.214 2.853 14.049 1.00 0.00 150 GLU A N 1
ATOM 3545 C CA . GLU C 3 150 ? -3.793 2.626 14.254 1.00 0.00 150 GLU A CA 1
ATOM 3546 C C . GLU C 3 150 ? -3.531 2.189 15.689 1.00 0.00 150 GLU A C 1
ATOM 3547 O O . GLU C 3 150 ? -2.738 1.286 15.936 1.00 0.00 150 GLU A O 1
ATOM 3559 N N . LYS C 3 151 ? -4.289 2.748 16.617 1.00 0.00 151 LYS A N 1
ATOM 3560 C CA . LYS C 3 151 ? -4.205 2.341 18.012 1.00 0.00 151 LYS A CA 1
ATOM 3561 C C . LYS C 3 151 ? -4.597 0.874 18.157 1.00 0.00 151 LYS A C 1
ATOM 3562 O O . LYS C 3 151 ? -3.927 0.106 18.847 1.00 0.00 151 LYS A O 1
ATOM 3581 N N . ASP C 3 152 ? -5.630 0.476 17.422 1.00 0.00 152 ASP A N 1
ATOM 3582 C CA . ASP C 3 152 ? -6.082 -0.913 17.409 1.00 0.00 152 ASP A CA 1
ATOM 3583 C C . ASP C 3 152 ? -5.011 -1.845 16.851 1.00 0.00 152 ASP A C 1
ATOM 3584 O O . ASP C 3 152 ? -4.754 -2.909 17.416 1.00 0.00 152 ASP A O 1
ATOM 3593 N N . ILE C 3 153 ? -4.364 -1.444 15.760 1.00 0.00 153 ILE A N 1
ATOM 3594 C CA . ILE C 3 153 ? -3.332 -2.283 15.162 1.00 0.00 153 ILE A CA 1
ATOM 3595 C C . ILE C 3 153 ? -2.078 -2.272 16.033 1.00 0.00 153 ILE A C 1
ATOM 3596 O O . ILE C 3 153 ? -1.388 -3.280 16.147 1.00 0.00 153 ILE A O 1
ATOM 3612 N N . ALA C 3 154 ? -1.890 -1.188 16.779 1.00 0.00 154 ALA A N 1
ATOM 3613 C CA . ALA C 3 154 ? -0.809 -1.111 17.751 1.00 0.00 154 ALA A CA 1
ATOM 3614 C C . ALA C 3 154 ? -1.034 -2.118 18.870 1.00 0.00 154 ALA A C 1
ATOM 3615 O O . ALA C 3 154 ? -0.109 -2.817 19.286 1.00 0.00 154 ALA A O 1
ATOM 3622 N N . ALA C 3 155 ? -2.293 -2.254 19.280 1.00 0.00 155 ALA A N 1
ATOM 3623 C CA . ALA C 3 155 ? -2.675 -3.242 20.281 1.00 0.00 155 ALA A CA 1
ATOM 3624 C C . ALA C 3 155 ? -2.420 -4.646 19.752 1.00 0.00 155 ALA A C 1
ATOM 3625 O O . ALA C 3 155 ? -1.966 -5.528 20.480 1.00 0.00 155 ALA A O 1
ATOM 3632 N N . TYR C 3 156 ? -2.663 -4.816 18.458 1.00 0.00 156 TYR A N 1
ATOM 3633 C CA . TYR C 3 156 ? -2.410 -6.076 17.771 1.00 0.00 156 TYR A CA 1
ATOM 3634 C C . TYR C 3 156 ? -0.918 -6.407 17.808 1.00 0.00 156 TYR A C 1
ATOM 3635 O O . TYR C 3 156 ? -0.529 -7.552 18.036 1.00 0.00 156 TYR A O 1
ATOM 3653 N N . ARG C 3 157 ? -0.089 -5.388 17.608 1.00 0.00 157 ARG A N 1
ATOM 3654 C CA . ARG C 3 157 ? 1.362 -5.558 17.635 1.00 0.00 157 ARG A CA 1
ATOM 3655 C C . ARG C 3 157 ? 1.845 -5.899 19.045 1.00 0.00 157 ARG A C 1
ATOM 3656 O O . ARG C 3 157 ? 2.725 -6.742 19.221 1.00 0.00 157 ARG A O 1
ATOM 3677 N N . ALA C 3 158 ? 1.243 -5.260 20.043 1.00 0.00 158 ALA A N 1
ATOM 3678 C CA . ALA C 3 158 ? 1.584 -5.505 21.440 1.00 0.00 158 ALA A CA 1
ATOM 3679 C C . ALA C 3 158 ? 0.521 -4.908 22.358 1.00 0.00 158 ALA A C 1
ATOM 3680 O O . ALA C 3 158 ? 0.170 -3.732 22.232 1.00 0.00 158 ALA A O 1
ATOM 3687 N N . LYS C 3 159 ? -0.030 -5.732 23.240 1.00 0.00 159 LYS A N 1
ATOM 3688 C CA . LYS C 3 159 ? -1.079 -5.291 24.144 1.00 0.00 159 LYS A CA 1
ATOM 3689 C C . LYS C 3 159 ? -0.491 -4.461 25.277 1.00 0.00 159 LYS A C 1
ATOM 3690 O O . LYS C 3 159 ? -1.017 -3.363 25.549 1.00 0.00 159 LYS A O 1
#

Nearest PDB structures (foldseek):
  2gzk-assembly1_A  TM=1.006E+00  e=1.381E-24  unclassified
  2yrq-assembly1_A  TM=4.719E-01  e=1.183E-10  Homo sapiens
  6l6y-assembly2_F  TM=8.481E-01  e=3.950E-04  Mus musculus
  5jgh-assembly1_A  TM=4.401E-01  e=4.748E-06  Saccharomyces cerevisiae S288C
  7m5w-assembly1_A  TM=5.131E-01  e=1.185E-02  Homo sapiens